Protein 3KWK (pdb70)

Sequence (162 aa):
TGNAALDNIFEERKSVRTYLNKGVEKEKIDLLRRAGSAPSGKKDVRPWEFVVVSSDRAKLDSAAALPYAKLTQARNAIIVCGDSARRSFYWYLDCSAAAQNILLAAESGLGAVWTAAYPYEDREVVRKYTHLPEENILPLCVIPFGYPATKKEEQPKQKYDEKKKKIHYNQY

Solvent-accessible surface area: 9965 Å² total

Structure (mm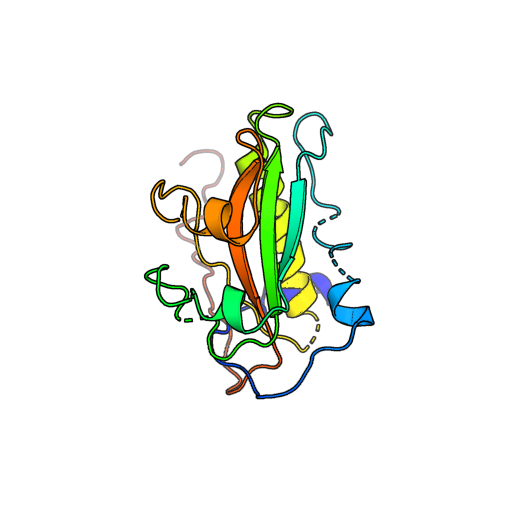CIF, N/CA/C/O backbone):
data_3KWK
#
_entry.id   3KWK
#
_cell.length_a   42.215
_cell.length_b   42.215
_cell.length_c   186.713
_cell.angle_alpha   90.000
_cell.angle_beta   90.000
_cell.angle_gamma   90.000
#
_symmetry.space_group_name_H-M   'P 43 21 2'
#
loop_
_entity.id
_entity.type
_entity.pdbx_description
1 polymer 'Putative NADH dehydrogenase/NAD(P)H nitroreductase'
2 non-polymer 'FLAVIN MONONUCLEOTIDE'
3 non-polymer 'UNKNOWN LIGAND'
4 non-polymer 'CHLORIDE ION'
5 water water
#
loop_
_atom_site.group_PDB
_atom_site.id
_atom_site.type_symbol
_atom_site.label_atom_id
_atom_site.label_alt_id
_atom_site.label_comp_id
_atom_site.label_asym_id
_atom_site.label_entity_id
_atom_site.label_seq_id
_atom_site.pdbx_PDB_ins_code
_atom_site.Cartn_x
_atom_site.Cartn_y
_atom_site.Cartn_z
_atom_site.occupancy
_atom_site.B_iso_or_equiv
_atom_site.auth_seq_id
_atom_site.auth_comp_id
_atom_site.auth_asym_id
_atom_site.auth_atom_id
_atom_site.pdbx_PDB_model_num
ATOM 1 N N . THR A 1 8 ? 0.967 -0.934 106.936 1.00 47.37 32 THR A N 1
ATOM 2 C CA . THR A 1 8 ? 0.327 0.105 106.072 1.00 47.10 32 THR A CA 1
ATOM 3 C C . THR A 1 8 ? 1.124 0.376 104.763 1.00 44.94 32 THR A C 1
ATOM 4 O O . THR A 1 8 ? 1.036 1.480 104.164 1.00 45.58 32 THR A O 1
ATOM 8 N N . GLY A 1 9 ? 1.879 -0.629 104.307 1.00 38.39 33 GLY A N 1
ATOM 9 C CA . GLY A 1 9 ? 2.505 -0.593 102.969 1.00 35.48 33 GLY A CA 1
ATOM 10 C C . GLY A 1 9 ? 1.501 -0.554 101.795 1.00 33.01 33 GLY A C 1
ATOM 11 O O . GLY A 1 9 ? 0.284 -0.766 102.006 1.00 32.42 33 GLY A O 1
ATOM 12 N N . ASN A 1 10 ? 2.000 -0.259 100.575 1.00 26.32 34 ASN A N 1
ATOM 13 C CA . ASN A 1 10 ? 1.191 -0.176 99.344 1.00 19.88 34 ASN A CA 1
ATOM 14 C C . ASN A 1 10 ? 2.075 -0.263 98.060 1.00 16.17 34 ASN A C 1
ATOM 15 O O . ASN A 1 10 ? 3.280 -0.336 98.169 1.00 12.33 34 ASN A O 1
ATOM 20 N N . ALA A 1 11 ? 1.497 -0.302 96.876 1.00 12.84 35 ALA A N 1
ATOM 21 C CA . ALA A 1 11 ? 2.287 -0.511 95.642 1.00 15.41 35 ALA A CA 1
ATOM 22 C C . ALA A 1 11 ? 3.221 0.654 95.340 1.00 10.63 35 ALA A C 1
ATOM 23 O O . ALA A 1 11 ? 4.303 0.459 94.758 1.00 9.62 35 ALA A O 1
ATOM 25 N N . ALA A 1 12 ? 2.840 1.882 95.685 1.00 12.22 36 ALA A N 1
ATOM 26 C CA . ALA A 1 12 ? 3.737 3.022 95.469 1.00 10.70 36 ALA A CA 1
ATOM 27 C C . ALA A 1 12 ? 5.030 2.877 96.298 1.00 8.88 36 ALA A C 1
ATOM 28 O O . ALA A 1 12 ? 6.159 3.105 95.821 1.00 9.04 36 ALA A O 1
ATOM 30 N N . LEU A 1 13 ? 4.869 2.559 97.581 1.00 7.26 37 LEU A N 1
ATOM 31 C CA . LEU A 1 13 ? 6.019 2.321 98.440 1.00 6.27 37 LEU A CA 1
ATOM 32 C C . LEU A 1 13 ? 6.818 1.141 97.940 1.00 7.12 37 LEU A C 1
ATOM 33 O O . LEU A 1 13 ? 8.018 1.258 97.870 1.00 9.29 37 LEU A O 1
ATOM 38 N N . ASP A 1 14 ? 6.170 0.046 97.510 1.00 6.61 38 ASP A N 1
ATOM 39 C CA . ASP A 1 14 ? 6.923 -1.098 96.980 1.00 9.37 38 ASP A CA 1
ATOM 40 C C . ASP A 1 14 ? 7.813 -0.683 95.840 1.00 9.21 38 ASP A C 1
ATOM 41 O O . ASP A 1 14 ? 8.969 -1.110 95.736 1.00 9.49 38 ASP A O 1
ATOM 46 N N . ASN A 1 15 ? 7.288 0.153 94.954 1.00 7.61 39 ASN A N 1
ATOM 47 C CA . ASN A 1 15 ? 8.055 0.601 93.761 1.00 8.42 39 ASN A CA 1
ATOM 48 C C . ASN A 1 15 ? 9.251 1.470 94.182 1.00 7.46 39 ASN A C 1
ATOM 49 O O . ASN A 1 15 ? 10.342 1.361 93.652 1.00 7.75 39 ASN A O 1
ATOM 54 N N . ILE A 1 16 ? 9.029 2.361 95.150 1.00 7.72 40 ILE A N 1
ATOM 55 C CA . ILE A 1 16 ? 10.108 3.162 95.685 1.00 7.78 40 ILE A CA 1
ATOM 56 C C . ILE A 1 16 ? 11.224 2.262 96.275 1.00 6.80 40 ILE A C 1
ATOM 57 O O . ILE A 1 16 ? 12.428 2.513 96.094 1.00 7.06 40 ILE A O 1
ATOM 62 N N . PHE A 1 17 ? 10.814 1.222 96.994 1.00 7.21 41 PHE A N 1
ATOM 63 C CA . PHE A 1 17 ? 11.784 0.305 97.615 1.00 7.49 41 PHE A CA 1
ATOM 64 C C . PHE A 1 17 ? 12.484 -0.617 96.604 1.00 8.19 41 PHE A C 1
ATOM 65 O O . PHE A 1 17 ? 13.633 -1.008 96.827 1.00 11.28 41 PHE A O 1
ATOM 73 N N A GLU A 1 18 ? 11.826 -0.887 95.483 0.70 7.36 42 GLU A N 1
ATOM 74 N N B GLU A 1 18 ? 11.823 -0.905 95.493 0.30 7.44 42 GLU A N 1
ATOM 75 C CA A GLU A 1 18 ? 12.306 -1.833 94.482 0.70 8.07 42 GLU A CA 1
ATOM 76 C CA B GLU A 1 18 ? 12.346 -1.853 94.528 0.30 7.15 42 GLU A CA 1
ATOM 77 C C A GLU A 1 18 ? 13.249 -1.190 93.473 0.70 8.48 42 GLU A C 1
ATOM 78 C C B GLU A 1 18 ? 13.146 -1.218 93.395 0.30 6.84 42 GLU A C 1
ATOM 79 O O A GLU A 1 18 ? 14.105 -1.857 92.873 0.70 9.43 42 GLU A O 1
ATOM 80 O O B GLU A 1 18 ? 13.805 -1.939 92.640 0.30 6.49 42 GLU A O 1
ATOM 91 N N . ARG A 1 19 ? 13.110 0.115 93.278 1.00 6.70 43 ARG A N 1
ATOM 92 C CA . ARG A 1 19 ? 13.897 0.795 92.278 1.00 6.70 43 ARG A CA 1
ATOM 93 C C . ARG A 1 19 ? 15.405 0.585 92.523 1.00 8.88 43 ARG A C 1
ATOM 94 O O . ARG A 1 19 ? 15.886 0.637 93.666 1.00 8.06 43 ARG A O 1
ATOM 102 N N . LYS A 1 20 ? 16.126 0.341 91.445 1.00 8.26 44 LYS A N 1
ATOM 103 C CA . LYS A 1 20 ? 17.591 0.311 91.494 1.00 7.37 44 LYS A CA 1
ATOM 104 C C . LYS A 1 20 ? 18.178 0.791 90.200 1.00 7.86 44 LYS A C 1
ATOM 105 O O . LYS A 1 20 ? 17.459 0.864 89.188 1.00 8.91 44 LYS A O 1
ATOM 111 N N . SER A 1 21 ? 19.466 1.129 90.236 1.00 6.26 45 SER A N 1
ATOM 112 C CA . SER A 1 21 ? 20.172 1.579 89.041 1.00 7.42 45 SER A CA 1
ATOM 113 C C . SER A 1 21 ? 20.448 0.350 88.165 1.00 8.11 45 SER A C 1
ATOM 114 O O . SER A 1 21 ? 21.034 -0.654 88.630 1.00 9.93 45 SER A O 1
ATOM 117 N N . VAL A 1 22 ? 20.009 0.383 86.908 1.00 6.72 46 VAL A N 1
ATOM 118 C CA . VAL A 1 22 ? 20.280 -0.723 85.977 1.00 6.57 46 VAL A CA 1
ATOM 119 C C . VAL A 1 22 ? 21.152 -0.147 84.835 1.00 7.79 46 VAL A C 1
ATOM 120 O O . VAL A 1 22 ? 20.783 0.878 84.213 1.00 7.74 46 VAL A O 1
ATOM 124 N N . ARG A 1 23 ? 22.288 -0.803 84.593 1.00 8.95 47 ARG A N 1
ATOM 125 C CA . ARG A 1 23 ? 23.308 -0.347 83.682 1.00 7.18 47 ARG A CA 1
ATOM 126 C C . ARG A 1 23 ? 23.635 -1.278 82.524 1.00 8.56 47 ARG A C 1
ATOM 127 O O . ARG A 1 23 ? 24.593 -1.049 81.758 1.00 9.04 47 ARG A O 1
ATOM 135 N N . THR A 1 24 ? 22.827 -2.316 82.372 1.00 7.15 48 THR A N 1
ATOM 136 C CA . THR A 1 24 ? 22.902 -3.212 81.216 1.00 6.29 48 THR A CA 1
ATOM 137 C C . THR A 1 24 ? 21.490 -3.558 80.781 1.00 5.60 48 THR A C 1
ATOM 138 O O . THR A 1 24 ? 20.584 -3.711 81.604 1.00 6.20 48 THR A O 1
ATOM 142 N N . TYR A 1 25 ? 21.289 -3.637 79.467 1.00 6.99 49 TYR A N 1
ATOM 143 C CA . TYR A 1 25 ? 19.978 -3.751 78.847 1.00 6.48 49 TYR A CA 1
ATOM 144 C C . TYR A 1 25 ? 19.954 -4.820 77.776 1.00 5.95 49 TYR A C 1
ATOM 145 O O . TYR A 1 25 ? 20.931 -5.040 77.049 1.00 7.11 49 TYR A O 1
ATOM 154 N N . LEU A 1 26 ? 18.800 -5.466 77.647 1.00 4.99 50 LEU A N 1
ATOM 155 C CA . LEU A 1 26 ? 18.591 -6.354 76.533 1.00 6.19 50 LEU A CA 1
ATOM 156 C C . LEU A 1 26 ? 18.548 -5.544 75.248 1.00 6.82 50 LEU A C 1
ATOM 157 O O . LEU A 1 26 ? 18.214 -4.351 75.251 1.00 8.83 50 LEU A O 1
ATOM 162 N N . ASN A 1 27 ? 18.871 -6.211 74.147 1.00 8.82 51 ASN A N 1
ATOM 163 C CA . ASN A 1 27 ? 18.849 -5.589 72.846 1.00 9.85 51 ASN A CA 1
ATOM 164 C C . ASN A 1 27 ? 17.432 -5.672 72.290 1.00 10.19 51 ASN A C 1
ATOM 165 O O . ASN A 1 27 ? 17.121 -6.529 71.451 1.00 11.96 51 ASN A O 1
ATOM 170 N N . LYS A 1 28 ? 16.568 -4.810 72.800 1.00 9.27 52 LYS A N 1
ATOM 171 C CA . LYS A 1 28 ? 15.181 -4.784 72.394 1.00 10.90 52 LYS A CA 1
ATOM 172 C C . LYS A 1 28 ? 14.583 -3.455 72.685 1.00 10.97 52 LYS A C 1
ATOM 173 O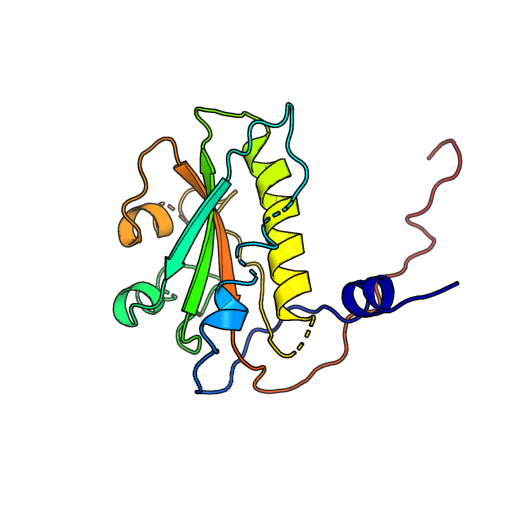 O . LYS A 1 28 ? 14.992 -2.776 73.616 1.00 9.16 52 LYS A O 1
ATOM 179 N N . GLY A 1 29 ? 13.644 -3.027 71.853 1.00 9.25 53 GLY A N 1
ATOM 180 C CA . GLY A 1 29 ? 13.095 -1.744 72.021 1.00 7.41 53 GLY A CA 1
ATOM 181 C C . GLY A 1 29 ? 12.158 -1.623 73.197 1.00 7.87 53 GLY A C 1
ATOM 182 O O . GLY A 1 29 ? 11.702 -2.622 73.763 1.00 9.28 53 GLY A O 1
ATOM 183 N N . VAL A 1 30 ? 11.818 -0.390 73.470 1.00 8.82 54 VAL A N 1
ATOM 184 C CA . VAL A 1 30 ? 10.897 -0.017 74.521 1.00 8.60 54 VAL A CA 1
ATOM 185 C C . VAL A 1 30 ? 9.660 0.595 73.855 1.00 10.19 54 VAL A C 1
ATOM 186 O O . VAL A 1 30 ? 9.761 1.469 72.986 1.00 9.68 54 VAL A O 1
ATOM 190 N N . GLU A 1 31 ? 8.493 0.115 74.288 1.00 8.65 55 GLU A N 1
ATOM 191 C CA . GLU A 1 31 ? 7.197 0.586 73.833 1.00 9.19 55 GLU A CA 1
ATOM 192 C C . GLU A 1 31 ? 7.061 2.108 73.962 1.00 9.00 55 GLU A C 1
ATOM 193 O O . GLU A 1 31 ? 7.397 2.691 74.999 1.00 8.30 55 GLU A O 1
ATOM 199 N N . LYS A 1 32 ? 6.538 2.735 72.904 1.00 7.53 56 LYS A N 1
ATOM 200 C CA . LYS A 1 32 ? 6.334 4.176 72.890 1.00 7.55 56 LYS A CA 1
ATOM 201 C C . LYS A 1 32 ? 5.495 4.648 74.076 1.00 8.61 56 LYS A C 1
ATOM 202 O O . LYS A 1 32 ? 5.793 5.671 74.672 1.00 10.54 56 LYS A O 1
ATOM 208 N N . GLU A 1 33 ? 4.477 3.881 74.437 1.00 8.31 57 GLU A N 1
ATOM 209 C CA . GLU A 1 33 ? 3.547 4.240 75.523 1.00 10.13 57 GLU A CA 1
ATOM 210 C C . GLU A 1 33 ? 4.329 4.337 76.858 1.00 9.08 57 GLU A C 1
ATOM 211 O O . GLU A 1 33 ? 4.092 5.223 77.684 1.00 9.31 57 GLU A O 1
ATOM 217 N N . LYS A 1 34 ? 5.303 3.453 77.058 1.00 7.25 58 LYS A N 1
ATOM 218 C CA . LYS A 1 34 ? 6.123 3.490 78.284 1.00 8.29 58 LYS A CA 1
ATOM 219 C C . LYS A 1 34 ? 6.976 4.765 78.337 1.00 7.39 58 LYS A C 1
ATOM 220 O O . LYS A 1 34 ? 7.121 5.419 79.389 1.00 7.92 58 LYS A O 1
ATOM 226 N N . ILE A 1 35 ? 7.612 5.104 77.214 1.00 7.18 59 ILE A N 1
ATOM 227 C CA . ILE A 1 35 ? 8.407 6.318 77.161 1.00 6.37 59 ILE A CA 1
ATOM 228 C C . ILE A 1 35 ? 7.546 7.551 77.458 1.00 6.73 59 ILE A C 1
ATOM 229 O O . ILE A 1 35 ? 7.954 8.431 78.222 1.00 8.25 59 ILE A O 1
ATOM 234 N N . ASP A 1 36 ? 6.357 7.585 76.854 1.00 7.52 60 ASP A N 1
ATOM 235 C CA . ASP A 1 36 ? 5.425 8.705 77.079 1.00 7.44 60 ASP A CA 1
ATOM 236 C C . ASP A 1 36 ? 5.045 8.861 78.550 1.00 6.77 60 ASP A C 1
ATOM 237 O O . ASP A 1 36 ? 5.055 9.962 79.087 1.00 8.78 60 ASP A O 1
ATOM 242 N N . LEU A 1 37 ? 4.790 7.728 79.212 1.00 5.68 61 LEU A N 1
ATOM 243 C CA . LEU A 1 37 ? 4.445 7.732 80.630 1.00 6.45 61 LEU A CA 1
ATOM 244 C C . LEU A 1 37 ? 5.616 8.141 81.523 1.00 8.13 61 LEU A C 1
ATOM 245 O O . LEU A 1 37 ? 5.428 8.803 82.540 1.00 6.72 61 LEU A O 1
ATOM 258 N N . LEU A 1 39 ? 7.918 10.326 80.665 1.00 7.03 63 LEU A N 1
ATOM 259 C CA . LEU A 1 39 ? 7.958 11.792 80.508 1.00 5.96 63 LEU A CA 1
ATOM 260 C C . LEU A 1 39 ? 6.838 12.471 81.305 1.00 8.53 63 LEU A C 1
ATOM 261 O O . LEU A 1 39 ? 7.091 13.488 81.983 1.00 7.77 63 LEU A O 1
ATOM 266 N N A ARG A 1 40 ? 5.628 11.922 81.247 0.50 6.84 64 ARG A N 1
ATOM 267 N N B ARG A 1 40 ? 5.611 11.923 81.237 0.50 6.36 64 ARG A N 1
ATOM 268 C CA A ARG A 1 40 ? 4.531 12.447 82.038 0.50 7.13 64 ARG A CA 1
ATOM 269 C CA B ARG A 1 40 ? 4.499 12.426 82.056 0.50 6.87 64 ARG A CA 1
ATOM 270 C C A ARG A 1 40 ? 4.843 12.377 83.522 0.50 8.40 64 ARG A C 1
ATOM 271 C C B ARG A 1 40 ? 4.874 12.392 83.518 0.50 8.07 64 ARG A C 1
ATOM 272 O O A ARG A 1 40 ? 4.505 13.302 84.280 0.50 8.52 64 ARG A O 1
ATOM 273 O O B ARG A 1 40 ? 4.600 13.344 84.259 0.50 8.09 64 ARG A O 1
ATOM 288 N N . ALA A 1 41 ? 5.500 11.291 83.950 1.00 5.04 65 ALA A N 1
ATOM 289 C CA . ALA A 1 41 ? 5.913 11.170 85.315 1.00 4.31 65 ALA A CA 1
ATOM 290 C C . ALA A 1 41 ? 6.917 12.296 85.714 1.00 5.98 65 ALA A C 1
ATOM 291 O O . ALA A 1 41 ? 6.759 12.984 86.742 1.00 6.89 65 ALA A O 1
ATOM 293 N N . GLY A 1 42 ? 7.922 12.491 84.860 1.00 7.22 66 GLY A N 1
ATOM 294 C CA . GLY A 1 42 ? 8.895 13.568 85.068 1.00 7.57 66 GLY A CA 1
ATOM 295 C C . GLY A 1 42 ? 8.234 14.933 85.236 1.00 7.06 66 GLY A C 1
ATOM 296 O O . GLY A 1 42 ? 8.589 15.685 86.156 1.00 7.54 66 GLY A O 1
ATOM 313 N N . SER A 1 44 ? 5.406 15.622 86.394 1.00 6.94 68 SER A N 1
ATOM 314 C CA . SER A 1 44 ? 4.513 15.667 87.590 1.00 6.70 68 SER A CA 1
ATOM 315 C C . SER A 1 44 ? 5.272 16.035 88.847 1.00 5.75 68 SER A C 1
ATOM 316 O O . SER A 1 44 ? 4.658 16.164 89.901 1.00 9.00 68 SER A O 1
ATOM 319 N N . ALA A 1 45 ? 6.577 16.235 88.733 1.00 6.93 69 ALA A N 1
ATOM 320 C CA . ALA A 1 45 ? 7.381 16.677 89.879 1.00 8.26 69 ALA A CA 1
ATOM 321 C C . ALA A 1 45 ? 6.888 17.989 90.530 1.00 8.32 69 ALA A C 1
ATOM 322 O O . ALA A 1 45 ? 6.254 18.859 89.894 1.00 5.79 69 ALA A O 1
ATOM 324 N N . PRO A 1 46 ? 7.238 18.171 91.819 1.00 6.48 70 PRO A N 1
ATOM 325 C CA . PRO A 1 46 ? 7.020 19.471 92.430 1.00 6.87 70 PRO A CA 1
ATOM 326 C C . PRO A 1 46 ? 8.011 20.464 91.781 1.00 7.81 70 PRO A C 1
ATOM 327 O O . PRO A 1 46 ? 8.965 20.028 91.124 1.00 7.62 70 PRO A O 1
ATOM 331 N N . SER A 1 47 ? 7.790 21.765 91.968 1.00 6.60 71 SER A N 1
ATOM 332 C CA . SER A 1 47 ? 8.604 22.797 91.307 1.00 6.16 71 SER A CA 1
ATOM 333 C C . SER A 1 47 ? 8.624 24.082 92.086 1.00 7.74 71 SER A C 1
ATOM 334 O O . SER A 1 47 ? 7.543 24.550 92.421 1.00 7.26 71 SER A O 1
ATOM 337 N N . GLY A 1 48 ? 9.806 24.596 92.420 1.00 7.56 72 GLY A N 1
ATOM 338 C CA . GLY A 1 48 ? 9.905 25.879 93.097 1.00 8.21 72 GLY A CA 1
ATOM 339 C C . GLY A 1 48 ? 9.135 26.982 92.376 1.00 7.51 72 GLY A C 1
ATOM 340 O O . GLY A 1 48 ? 9.351 27.208 91.182 1.00 8.38 72 GLY A O 1
ATOM 341 N N A LYS A 1 49 ? 8.205 27.617 93.103 0.50 8.74 73 LYS A N 1
ATOM 342 N N B LYS A 1 49 ? 8.215 27.650 93.082 0.50 8.30 73 LYS A N 1
ATOM 343 C CA A LYS A 1 49 ? 7.301 28.648 92.587 0.50 9.53 73 LYS A CA 1
ATOM 344 C CA B LYS A 1 49 ? 7.354 28.690 92.505 0.50 9.12 73 LYS A CA 1
ATOM 345 C C A LYS A 1 49 ? 6.478 28.193 91.386 0.50 8.16 73 LYS A C 1
ATOM 346 C C B LYS A 1 49 ? 6.518 28.194 91.328 0.50 7.82 73 LYS A C 1
ATOM 347 O O A LYS A 1 49 ? 5.951 29.014 90.627 0.50 10.16 73 LYS A O 1
ATOM 348 O O B LYS A 1 49 ? 6.032 28.985 90.510 0.50 8.84 73 LYS A O 1
ATOM 359 N N . ASP A 1 50 ? 6.367 26.887 91.228 1.00 7.16 74 ASP A N 1
ATOM 360 C CA . ASP A 1 50 ? 5.651 26.273 90.117 1.00 8.46 74 ASP A CA 1
ATOM 361 C C . ASP A 1 50 ? 6.081 26.782 88.755 1.00 7.81 74 ASP A C 1
ATOM 362 O O . ASP A 1 50 ? 5.291 26.929 87.812 1.00 7.86 74 ASP A O 1
ATOM 367 N N . VAL A 1 51 ? 7.383 26.987 88.595 1.00 7.18 75 VAL A N 1
ATOM 368 C CA . VAL A 1 51 ? 7.922 27.431 87.331 1.00 7.23 75 VAL A CA 1
ATOM 369 C C . VAL A 1 51 ? 7.893 26.327 86.270 1.00 8.33 75 VAL A C 1
ATOM 370 O O . VAL A 1 51 ? 7.687 26.607 85.082 1.00 8.38 75 VAL A O 1
ATOM 374 N N . ARG A 1 52 ? 8.136 25.083 86.679 1.00 6.62 76 ARG A N 1
ATOM 375 C CA . ARG A 1 52 ? 8.163 23.976 85.746 1.00 6.72 76 ARG A CA 1
ATOM 376 C C . ARG A 1 52 ? 9.265 24.158 84.709 1.00 7.47 76 ARG A C 1
ATOM 377 O O . ARG A 1 52 ? 9.012 24.152 83.516 1.00 8.29 76 ARG A O 1
ATOM 385 N N . PRO A 1 53 ? 10.505 24.300 85.202 1.00 7.84 77 PRO A N 1
ATOM 386 C CA . PRO A 1 53 ? 11.606 24.663 84.317 1.00 6.34 77 PRO A CA 1
ATOM 387 C C . PRO A 1 53 ? 12.236 23.521 83.535 1.00 7.86 77 PRO A C 1
ATOM 388 O O . PRO A 1 53 ? 13.180 23.722 82.768 1.00 9.17 77 PRO A O 1
ATOM 392 N N . TRP A 1 54 ? 11.715 22.324 83.702 1.00 6.83 78 TRP A N 1
ATOM 393 C CA . TRP A 1 54 ? 12.258 21.139 83.020 1.00 6.63 78 TRP A CA 1
ATOM 394 C C . TRP A 1 54 ? 12.068 21.127 81.520 1.00 8.47 78 TRP A C 1
ATOM 395 O O . TRP A 1 54 ? 11.071 21.633 80.999 1.00 8.49 78 TRP A O 1
ATOM 406 N N . GLU A 1 55 ? 13.044 20.557 80.841 1.00 6.68 79 GLU A N 1
ATOM 407 C CA . GLU A 1 55 ? 13.040 20.261 79.419 1.00 8.17 79 GLU A CA 1
ATOM 408 C C . GLU A 1 55 ? 13.632 18.872 79.255 1.00 8.47 79 GLU A C 1
ATOM 409 O O . GLU A 1 55 ? 14.681 18.583 79.849 1.00 7.30 79 GLU A O 1
ATOM 415 N N . PHE A 1 56 ? 12.989 18.011 78.446 1.00 6.34 80 PHE A N 1
ATOM 416 C CA . PHE A 1 56 ? 13.476 16.650 78.279 1.00 7.78 80 PHE A CA 1
ATOM 417 C C . PHE A 1 56 ? 13.871 16.400 76.836 1.00 7.91 80 PHE A C 1
ATOM 418 O O . PHE A 1 56 ? 13.105 16.704 75.911 1.00 7.61 80 PHE A O 1
ATOM 426 N N . VAL A 1 57 ? 15.058 15.846 76.635 1.00 8.02 81 VAL A N 1
ATOM 427 C CA . VAL A 1 57 ? 15.490 15.447 75.280 1.00 6.82 81 VAL A CA 1
ATOM 428 C C . VAL A 1 57 ? 15.467 13.920 75.275 1.00 8.05 81 VAL A C 1
ATOM 429 O O . VAL A 1 57 ? 16.187 13.280 76.013 1.00 7.92 81 VAL A O 1
ATOM 433 N N . VAL A 1 58 ? 14.626 13.363 74.414 1.00 7.99 82 VAL A N 1
ATOM 434 C CA . VAL A 1 58 ? 14.548 11.925 74.215 1.00 7.88 82 VAL A CA 1
ATOM 435 C C . VAL A 1 58 ? 15.486 11.587 73.084 1.00 9.29 82 VAL A C 1
ATOM 436 O O . VAL A 1 58 ? 15.275 12.048 71.978 1.00 9.00 82 VAL A O 1
ATOM 440 N N . VAL A 1 59 ? 16.543 10.830 73.366 1.00 6.32 83 VAL A N 1
ATOM 441 C CA . VAL A 1 59 ? 17.567 10.546 72.372 1.00 5.94 83 VAL A CA 1
ATOM 442 C C . VAL A 1 59 ? 17.423 9.079 71.926 1.00 10.29 83 VAL A C 1
ATOM 443 O O . VAL A 1 59 ? 17.585 8.161 72.742 1.00 9.51 83 VAL A O 1
ATOM 447 N N A SER A 1 60 ? 17.159 8.886 70.639 0.70 9.82 84 SER A N 1
ATOM 448 N N B SER A 1 60 ? 17.111 8.865 70.645 0.30 9.47 84 SER A N 1
ATOM 449 C CA A SER A 1 60 ? 17.040 7.558 70.037 0.70 9.76 84 SER A CA 1
ATOM 450 C CA B SER A 1 60 ? 17.073 7.518 70.030 0.30 9.37 84 SER A CA 1
ATOM 451 C C A SER A 1 60 ? 18.007 7.360 68.878 0.70 10.50 84 SER A C 1
ATOM 452 C C B SER A 1 60 ? 18.188 7.308 69.002 0.30 9.09 84 SER A C 1
ATOM 453 O O A SER A 1 60 ? 18.006 6.283 68.241 0.70 11.23 84 SER A O 1
ATOM 454 O O B SER A 1 60 ? 18.526 6.166 68.623 0.30 7.59 84 SER A O 1
ATOM 459 N N . ASP A 1 61 ? 18.764 8.406 68.529 1.00 10.69 85 ASP A N 1
ATOM 460 C CA . ASP A 1 61 ? 19.756 8.346 67.478 1.00 11.57 85 ASP A CA 1
ATOM 461 C C . ASP A 1 61 ? 21.017 7.596 67.962 1.00 12.58 85 ASP A C 1
ATOM 462 O O . ASP A 1 61 ? 21.723 8.039 68.873 1.00 12.91 85 ASP A O 1
ATOM 467 N N . ARG A 1 62 ? 21.269 6.450 67.323 1.00 11.86 86 ARG A N 1
ATOM 468 C CA . ARG A 1 62 ? 22.371 5.552 67.646 1.00 13.33 86 ARG A CA 1
ATOM 469 C C . ARG A 1 62 ? 23.677 6.273 67.678 1.00 13.02 86 ARG A C 1
ATOM 470 O O . ARG A 1 62 ? 24.482 6.102 68.587 1.00 12.68 86 ARG A O 1
ATOM 478 N N . ALA A 1 63 ? 23.943 7.087 66.662 1.00 15.53 87 ALA A N 1
ATOM 479 C CA . ALA A 1 63 ? 25.210 7.821 66.633 1.00 16.88 87 ALA A CA 1
ATOM 480 C C . ALA A 1 63 ? 25.386 8.821 67.771 1.00 17.04 87 ALA A C 1
ATOM 481 O O . ALA A 1 63 ? 26.509 8.954 68.288 1.00 15.71 87 ALA A O 1
ATOM 483 N N . LYS A 1 64 ? 24.320 9.549 68.147 1.00 12.82 88 LYS A N 1
ATOM 484 C CA . LYS A 1 64 ? 24.435 10.500 69.237 1.00 10.93 88 LYS A CA 1
ATOM 485 C C . LYS A 1 64 ? 24.672 9.754 70.555 1.00 9.78 88 LYS A C 1
ATOM 486 O O . LYS A 1 64 ? 25.440 10.171 71.406 1.00 11.89 88 LYS A O 1
ATOM 492 N N . LEU A 1 65 ? 23.922 8.678 70.726 1.00 11.67 89 LEU A N 1
ATOM 493 C CA . LEU A 1 65 ? 24.031 7.861 71.935 1.00 8.56 89 LEU A CA 1
ATOM 494 C C . LEU A 1 65 ? 25.468 7.346 72.108 1.00 9.67 89 LEU A C 1
ATOM 495 O O . LEU A 1 65 ? 26.061 7.453 73.186 1.00 10.74 89 LEU A O 1
ATOM 500 N N . ASP A 1 66 ? 26.024 6.829 71.021 1.00 11.34 90 ASP A N 1
ATOM 501 C CA . ASP A 1 66 ? 27.394 6.266 71.053 1.00 12.78 90 ASP A CA 1
ATOM 502 C C . ASP A 1 66 ? 28.479 7.347 71.220 1.00 12.48 90 ASP A C 1
ATOM 503 O O . ASP A 1 66 ? 29.498 7.152 71.910 1.00 12.87 90 ASP A O 1
ATOM 508 N N . SER A 1 67 ? 28.251 8.508 70.617 1.00 12.42 91 SER A N 1
ATOM 509 C CA . SER A 1 67 ? 29.173 9.636 70.712 1.00 13.90 91 SER A CA 1
ATOM 510 C C . SER A 1 67 ? 29.198 10.166 72.154 1.00 14.08 91 SER A C 1
ATOM 511 O O . SER A 1 67 ? 30.262 10.408 72.722 1.00 13.38 91 SER A O 1
ATOM 522 N N . ALA A 1 69 ? 28.368 8.330 74.786 1.00 11.60 93 ALA A N 1
ATOM 523 C CA . ALA A 1 69 ? 28.972 7.250 75.558 1.00 12.22 93 ALA A CA 1
ATOM 524 C C . ALA A 1 69 ? 30.482 7.435 75.568 1.00 13.59 93 ALA A C 1
ATOM 525 O O . ALA A 1 69 ? 31.116 7.299 76.589 1.00 15.92 93 ALA A O 1
ATOM 527 N N . ALA A 1 70 ? 31.051 7.737 74.415 1.00 12.14 94 ALA A N 1
ATOM 528 C CA . ALA A 1 70 ? 32.520 7.815 74.323 1.00 15.16 94 ALA A CA 1
ATOM 529 C C . ALA A 1 70 ? 33.067 8.979 75.175 1.00 15.77 94 ALA A C 1
ATOM 530 O O . ALA A 1 70 ? 34.138 8.898 75.800 1.00 16.61 94 ALA A O 1
ATOM 532 N N . ALA A 1 71 ? 32.305 10.062 75.216 1.00 14.66 95 ALA A N 1
ATOM 533 C CA . ALA A 1 71 ? 32.749 11.300 75.819 1.00 15.94 95 ALA A CA 1
ATOM 534 C C . ALA A 1 71 ? 32.393 11.414 77.313 1.00 16.45 95 ALA A C 1
ATOM 535 O O . ALA A 1 71 ? 33.002 12.195 78.034 1.00 18.91 95 ALA A O 1
ATOM 537 N N . LEU A 1 72 ? 31.416 10.648 77.800 1.00 13.82 96 LEU A N 1
ATOM 538 C CA . LEU A 1 72 ? 31.002 10.727 79.196 1.00 11.55 96 LEU A CA 1
ATOM 539 C C . LEU A 1 72 ? 31.636 9.583 80.009 1.00 15.42 96 LEU A C 1
ATOM 540 O O . LEU A 1 72 ? 31.587 8.406 79.603 1.00 18.37 96 LEU A O 1
ATOM 545 N N . PRO A 1 73 ? 32.241 9.924 81.162 1.00 16.35 97 PRO A N 1
ATOM 546 C CA . PRO A 1 73 ? 33.076 8.931 81.844 1.00 16.02 97 PRO A CA 1
ATOM 547 C C . PRO A 1 73 ? 32.314 7.784 82.509 1.00 13.64 97 PRO A C 1
ATOM 548 O O . PRO A 1 73 ? 32.864 6.666 82.633 1.00 14.62 97 PRO A O 1
ATOM 552 N N . TYR A 1 74 ? 31.081 8.033 82.935 1.00 12.22 98 TYR A N 1
ATOM 553 C CA . TYR A 1 74 ? 30.300 7.023 83.651 1.00 11.23 98 TYR A CA 1
ATOM 554 C C . TYR A 1 74 ? 28.914 6.851 83.008 1.00 9.06 98 TYR A C 1
ATOM 555 O O . TYR A 1 74 ? 27.925 6.563 83.695 1.00 13.08 98 TYR A O 1
ATOM 564 N N . ALA A 1 75 ? 28.856 6.991 81.679 1.00 10.89 99 ALA A N 1
ATOM 565 C CA . ALA A 1 75 ? 27.647 6.694 80.899 1.00 10.78 99 ALA A CA 1
ATOM 566 C C . ALA A 1 75 ? 27.980 5.753 79.744 1.00 11.85 99 ALA A C 1
ATOM 567 O O . ALA A 1 75 ? 27.406 5.852 78.632 1.00 11.15 99 ALA A O 1
ATOM 569 N N . LYS A 1 76 ? 28.915 4.831 79.983 1.00 12.03 100 LYS A N 1
ATOM 570 C CA . LYS A 1 76 ? 29.372 3.910 78.894 1.00 11.47 100 LYS A CA 1
ATOM 571 C C . LYS A 1 76 ? 28.270 2.959 78.448 1.00 12.56 100 LYS A C 1
ATOM 572 O O . LYS A 1 76 ? 28.262 2.480 77.295 1.00 12.63 100 LYS A O 1
ATOM 586 N N . LEU A 1 78 ? 25.403 3.743 77.613 1.00 11.46 102 LEU A N 1
ATOM 587 C CA . LEU A 1 78 ? 24.680 4.286 76.455 1.00 10.36 102 LEU A CA 1
ATOM 588 C C . LEU A 1 78 ? 24.873 3.474 75.155 1.00 10.85 102 LEU A C 1
ATOM 589 O O . LEU A 1 78 ? 24.013 3.522 74.306 1.00 10.82 102 LEU A O 1
ATOM 594 N N . THR A 1 79 ? 25.989 2.765 74.985 1.00 10.10 103 THR A N 1
ATOM 595 C CA . THR A 1 79 ? 26.221 2.007 73.768 1.00 12.34 103 THR A CA 1
ATOM 596 C C . THR A 1 79 ? 25.295 0.786 73.725 1.00 13.76 103 THR A C 1
ATOM 597 O O . THR A 1 79 ? 25.048 0.225 72.651 1.00 15.45 103 THR A O 1
ATOM 601 N N . GLN A 1 80 ? 24.729 0.386 74.858 1.00 11.16 104 GLN A N 1
ATOM 602 C CA . GLN A 1 80 ? 23.798 -0.753 74.821 1.00 13.54 104 GLN A CA 1
ATOM 603 C C . GLN A 1 80 ? 22.355 -0.368 75.072 1.00 9.73 104 GLN A C 1
ATOM 604 O O . GLN A 1 80 ? 21.460 -1.218 75.114 1.00 13.07 104 GLN A O 1
ATOM 610 N N . ALA A 1 81 ? 22.104 0.931 75.223 1.00 11.28 105 ALA A N 1
ATOM 611 C CA . ALA A 1 81 ? 20.767 1.459 75.374 1.00 11.85 105 ALA A CA 1
ATOM 612 C C . ALA A 1 81 ? 20.217 1.841 73.995 1.00 10.87 105 ALA A C 1
ATOM 613 O O . ALA A 1 81 ? 20.951 2.387 73.148 1.00 11.25 105 ALA A O 1
ATOM 615 N N . ARG A 1 82 ? 18.941 1.570 73.751 1.00 11.54 106 ARG A N 1
ATOM 616 C CA . ARG A 1 82 ? 18.258 2.056 72.538 1.00 10.42 106 ARG A CA 1
ATOM 617 C C . ARG A 1 82 ? 17.862 3.530 72.651 1.00 13.07 106 ARG A C 1
ATOM 618 O O . ARG A 1 82 ? 17.661 4.178 71.654 1.00 11.80 106 ARG A O 1
ATOM 626 N N . ASN A 1 83 ? 17.668 4.011 73.883 1.00 10.73 107 ASN A N 1
ATOM 627 C CA . ASN A 1 83 ? 17.197 5.353 74.135 1.00 7.87 107 ASN A CA 1
ATOM 628 C C . ASN A 1 83 ? 17.719 5.888 75.480 1.00 8.33 107 ASN A C 1
ATOM 629 O O . ASN A 1 83 ? 18.088 5.123 76.391 1.00 8.55 107 ASN A O 1
ATOM 634 N N . ALA A 1 84 ? 17.702 7.212 75.603 1.00 8.05 108 ALA A N 1
ATOM 635 C CA . ALA A 1 84 ? 18.015 7.886 76.867 1.00 6.21 108 ALA A CA 1
ATOM 636 C C . ALA A 1 84 ? 17.143 9.115 76.964 1.00 6.62 108 ALA A C 1
ATOM 637 O O . ALA A 1 84 ? 16.742 9.660 75.922 1.00 9.71 108 ALA A O 1
ATOM 639 N N . ILE A 1 85 ? 16.765 9.484 78.181 1.00 6.25 109 ILE A N 1
ATOM 640 C CA . ILE A 1 85 ? 16.118 10.776 78.417 1.00 8.39 109 ILE A CA 1
ATOM 641 C C . ILE A 1 85 ? 17.131 11.676 79.092 1.00 7.43 109 ILE A C 1
ATOM 642 O O . ILE A 1 85 ? 17.716 11.291 80.124 1.00 9.24 109 ILE A O 1
ATOM 647 N N . ILE A 1 86 ? 17.346 12.853 78.504 1.00 6.82 110 ILE A N 1
ATOM 648 C CA . ILE A 1 86 ? 18.216 13.860 79.071 1.00 6.15 110 ILE A CA 1
ATOM 649 C C . ILE A 1 86 ? 17.352 14.860 79.813 1.00 5.64 110 ILE A C 1
ATOM 650 O O . ILE A 1 86 ? 16.512 15.519 79.201 1.00 7.85 110 ILE A O 1
ATOM 655 N N . VAL A 1 87 ? 17.498 14.922 81.128 1.00 4.62 111 VAL A N 1
ATOM 656 C CA . VAL A 1 87 ? 16.712 15.842 81.959 1.00 5.54 111 VAL A CA 1
ATOM 657 C C . VAL A 1 87 ? 17.463 17.148 82.078 1.00 6.03 111 VAL A C 1
ATOM 658 O O . VAL A 1 87 ? 18.606 17.169 82.595 1.00 6.33 111 VAL A O 1
ATOM 662 N N . CYS A 1 88 ? 16.867 18.232 81.606 1.00 6.22 112 CYS A N 1
ATOM 663 C CA . CYS A 1 88 ? 17.494 19.539 81.599 1.00 6.65 112 CYS A CA 1
ATOM 664 C C . CYS A 1 88 ? 16.616 20.524 82.315 1.00 6.62 112 CYS A C 1
ATOM 665 O O . CYS A 1 88 ? 15.426 20.314 82.458 1.00 7.48 112 CYS A O 1
ATOM 668 N N . GLY A 1 89 ? 17.210 21.649 82.692 1.00 7.07 113 GLY A N 1
ATOM 669 C CA . GLY A 1 89 ? 16.480 22.736 83.351 1.00 7.06 113 GLY A CA 1
ATOM 670 C C . GLY A 1 89 ? 16.698 24.068 82.671 1.00 6.85 113 GLY A C 1
ATOM 671 O O . GLY A 1 89 ? 17.820 24.373 82.270 1.00 6.32 113 GLY A O 1
ATOM 672 N N . ASP A 1 90 ? 15.640 24.867 82.535 1.00 6.65 114 ASP A N 1
ATOM 673 C CA . ASP A 1 90 ? 15.807 26.217 81.993 1.00 6.40 114 ASP A CA 1
ATOM 674 C C . ASP A 1 90 ? 16.248 27.165 83.097 1.00 5.80 114 ASP A C 1
ATOM 675 O O . ASP A 1 90 ? 15.424 27.656 83.885 1.00 5.58 114 ASP A O 1
ATOM 680 N N . SER A 1 91 ? 17.559 27.351 83.214 1.00 7.25 115 SER A N 1
ATOM 681 C CA . SER A 1 91 ? 18.155 28.154 84.265 1.00 6.43 115 SER A CA 1
ATOM 682 C C . SER A 1 91 ? 17.784 29.643 84.132 1.00 7.18 115 SER A C 1
ATOM 683 O O . SER A 1 91 ? 17.957 30.400 85.075 1.00 6.84 115 SER A O 1
ATOM 686 N N . ALA A 1 92 ? 17.256 30.064 82.972 1.00 5.62 116 ALA A N 1
ATOM 687 C CA . ALA A 1 92 ? 16.811 31.438 82.806 1.00 5.42 116 ALA A CA 1
ATOM 688 C C . ALA A 1 92 ? 15.510 31.703 83.575 1.00 7.03 116 ALA A C 1
ATOM 689 O O . ALA A 1 92 ? 15.240 32.854 83.980 1.00 9.03 116 ALA A O 1
ATOM 691 N N A ARG A 1 93 ? 14.761 30.621 83.784 0.60 7.08 117 ARG A N 1
ATOM 692 N N B ARG A 1 93 ? 14.709 30.669 83.798 0.40 8.35 117 ARG A N 1
ATOM 693 C CA A ARG A 1 93 ? 13.419 30.629 84.366 0.60 6.06 117 ARG A CA 1
ATOM 694 C CA B ARG A 1 93 ? 13.433 30.853 84.487 0.40 9.18 117 ARG A CA 1
ATOM 695 C C A ARG A 1 93 ? 13.408 30.318 85.862 0.60 6.13 117 ARG A C 1
ATOM 696 C C B ARG A 1 93 ? 13.442 30.413 85.945 0.40 7.85 117 ARG A C 1
ATOM 697 O O A ARG A 1 93 ? 12.487 30.685 86.550 0.60 7.31 117 ARG A O 1
ATOM 698 O O B ARG A 1 93 ? 12.578 30.819 86.713 0.40 9.75 117 ARG A O 1
ATOM 713 N N . SER A 1 94 ? 14.422 29.606 86.355 1.00 6.40 118 SER A N 1
ATOM 714 C CA . SER A 1 94 ? 14.446 29.176 87.747 1.00 6.53 118 SER A CA 1
ATOM 715 C C . SER A 1 94 ? 15.824 28.853 88.286 1.00 7.08 118 SER A C 1
ATOM 716 O O . SER A 1 94 ? 16.569 28.071 87.689 1.00 6.19 118 SER A O 1
ATOM 719 N N . PHE A 1 95 ? 16.158 29.429 89.425 1.00 7.23 119 PHE A N 1
ATOM 720 C CA . PHE A 1 95 ? 17.389 29.016 90.141 1.0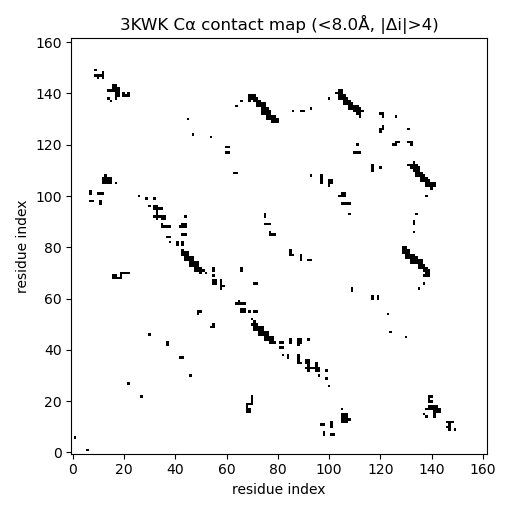0 6.33 119 PHE A CA 1
ATOM 721 C C . PHE A 1 95 ? 17.163 27.763 91.004 1.00 7.69 119 PHE A C 1
ATOM 722 O O . PHE A 1 95 ? 18.086 27.302 91.671 1.00 9.56 119 PHE A O 1
ATOM 730 N N . TYR A 1 96 ? 15.947 27.219 90.977 1.00 7.70 120 TYR A N 1
ATOM 731 C CA . TYR A 1 96 ? 15.705 25.920 91.597 1.00 6.17 120 TYR A CA 1
ATOM 732 C C . TYR A 1 96 ? 15.826 24.798 90.586 1.00 8.63 120 TYR A C 1
ATOM 733 O O . TYR A 1 96 ? 15.524 23.673 90.920 1.00 6.85 120 TYR A O 1
ATOM 742 N N . TRP A 1 97 ? 16.261 25.084 89.348 1.00 6.85 121 TRP A N 1
ATOM 743 C CA . TRP A 1 97 ? 16.115 24.134 88.262 1.00 7.06 121 TRP A CA 1
ATOM 744 C C . TRP A 1 97 ? 16.655 22.773 88.610 1.00 7.00 121 TRP A C 1
ATOM 745 O O . TRP A 1 97 ? 16.065 21.795 88.260 1.00 6.40 121 TRP A O 1
ATOM 756 N N . TYR A 1 98 ? 17.845 22.717 89.234 1.00 6.90 122 TYR A N 1
ATOM 757 C CA . TYR A 1 98 ? 18.536 21.430 89.475 1.00 5.95 122 TYR A CA 1
ATOM 758 C C . TYR A 1 98 ? 17.861 20.636 90.608 1.00 7.84 122 TYR A C 1
ATOM 759 O O . TYR A 1 98 ? 18.027 19.439 90.702 1.00 9.11 122 TYR A O 1
ATOM 768 N N . LEU A 1 99 ? 17.097 21.304 91.444 1.00 6.26 123 LEU A N 1
ATOM 769 C CA . LEU A 1 99 ? 16.294 20.638 92.486 1.00 6.56 123 LEU A CA 1
ATOM 770 C C . LEU A 1 99 ? 15.017 20.080 91.857 1.00 6.77 123 LEU A C 1
ATOM 771 O O . LEU A 1 99 ? 14.733 18.895 91.969 1.00 6.63 123 LEU A O 1
ATOM 776 N N . ASP A 1 100 ? 14.214 20.933 91.211 1.00 5.36 124 ASP A N 1
ATOM 777 C CA . ASP A 1 100 ? 13.057 20.504 90.462 1.00 6.50 124 ASP A CA 1
ATOM 778 C C . ASP A 1 100 ? 13.413 19.330 89.545 1.00 6.64 124 ASP A C 1
ATOM 779 O O . ASP A 1 100 ? 12.697 18.332 89.480 1.00 7.00 124 ASP A O 1
ATOM 784 N N . CYS A 1 101 ? 14.499 19.483 88.775 1.00 5.47 125 CYS A N 1
ATOM 785 C CA . CYS A 1 101 ? 14.850 18.459 87.788 1.00 7.18 125 CYS A CA 1
ATOM 786 C C . CYS A 1 101 ? 15.316 17.173 88.457 1.00 5.47 125 CYS A C 1
ATOM 787 O O . CYS A 1 101 ? 15.209 16.080 87.854 1.00 6.67 125 CYS A O 1
ATOM 790 N N . SER A 1 102 ? 15.895 17.249 89.662 1.00 5.40 126 SER A N 1
ATOM 791 C CA . SER A 1 102 ? 16.228 16.017 90.420 1.00 5.39 126 SER A CA 1
ATOM 792 C C . SER A 1 102 ? 14.952 15.290 90.844 1.00 5.44 126 SER A C 1
ATOM 793 O O . SER A 1 102 ? 14.887 14.049 90.786 1.00 6.45 126 SER A O 1
ATOM 796 N N . ALA A 1 103 ? 13.927 16.041 91.266 1.00 6.28 127 ALA A N 1
ATOM 797 C CA . ALA A 1 103 ? 12.645 15.410 91.587 1.00 5.03 127 ALA A CA 1
ATOM 798 C C . ALA A 1 103 ? 12.009 14.780 90.304 1.00 5.57 127 ALA A C 1
ATOM 799 O O . ALA A 1 103 ? 11.483 13.680 90.354 1.00 7.38 127 ALA A O 1
ATOM 801 N N . ALA A 1 104 ? 12.144 15.480 89.171 1.00 5.12 128 ALA A N 1
ATOM 802 C CA . ALA A 1 104 ? 11.632 14.986 87.882 1.00 5.51 128 ALA A CA 1
ATOM 803 C C . ALA A 1 104 ? 12.377 13.709 87.506 1.00 6.33 128 ALA A C 1
ATOM 804 O O . ALA A 1 104 ? 11.771 12.714 87.075 1.00 7.37 128 ALA A O 1
ATOM 806 N N . ALA A 1 105 ? 13.696 13.736 87.668 1.00 6.13 129 ALA A N 1
ATOM 807 C CA . ALA A 1 105 ? 14.480 12.571 87.328 1.00 5.05 129 ALA A CA 1
ATOM 808 C C . ALA A 1 105 ? 14.085 11.380 88.186 1.00 8.37 129 ALA A C 1
ATOM 809 O O . ALA A 1 105 ? 14.006 10.264 87.676 1.00 7.42 129 ALA A O 1
ATOM 811 N N . GLN A 1 106 ? 13.828 11.612 89.469 1.00 6.37 130 GLN A N 1
ATOM 812 C CA . GLN A 1 106 ? 13.479 10.508 90.362 1.00 7.07 130 GLN A CA 1
ATOM 813 C C . GLN A 1 106 ? 12.117 9.945 89.944 1.00 6.86 130 GLN A C 1
ATOM 814 O O . GLN A 1 106 ? 11.904 8.718 89.940 1.00 6.93 130 GLN A O 1
ATOM 820 N N . ASN A 1 107 ? 11.158 10.798 89.566 1.00 5.87 131 ASN A N 1
ATOM 821 C CA . ASN A 1 107 ? 9.895 10.288 89.001 1.00 5.13 131 ASN A CA 1
ATOM 822 C C . ASN A 1 107 ? 10.109 9.417 87.761 1.00 6.33 131 ASN A C 1
ATOM 823 O O . ASN A 1 107 ? 9.429 8.412 87.587 1.00 6.01 131 ASN A O 1
ATOM 828 N N . ILE A 1 108 ? 11.023 9.822 86.896 1.00 7.32 132 ILE A N 1
ATOM 829 C CA . ILE A 1 108 ? 11.318 9.037 85.691 1.00 6.67 132 ILE A CA 1
ATOM 830 C C . ILE A 1 108 ? 11.870 7.682 86.080 1.00 5.77 132 ILE A C 1
ATOM 831 O O . ILE A 1 108 ? 11.481 6.626 85.510 1.00 5.53 132 ILE A O 1
ATOM 836 N N . LEU A 1 109 ? 12.806 7.674 87.030 1.00 6.66 133 LEU A N 1
ATOM 837 C CA . LEU A 1 109 ? 13.378 6.373 87.478 1.00 5.68 133 LEU A CA 1
ATOM 838 C C . LEU A 1 109 ? 12.324 5.460 88.101 1.00 6.23 133 LEU A C 1
ATOM 839 O O . LEU A 1 109 ? 12.278 4.260 87.806 1.00 7.18 133 LEU A O 1
ATOM 844 N N . LEU A 1 110 ? 11.419 6.042 88.875 1.00 5.66 134 LEU A N 1
ATOM 845 C CA . LEU A 1 110 ? 10.348 5.293 89.518 1.00 6.95 134 LEU A CA 1
ATOM 846 C C . LEU A 1 110 ? 9.376 4.757 88.465 1.00 6.54 134 LEU A C 1
ATOM 847 O O . LEU A 1 110 ? 8.968 3.577 88.489 1.00 6.24 134 LEU A O 1
ATOM 852 N N . ALA A 1 111 ? 9.036 5.595 87.485 1.00 4.71 135 ALA A N 1
ATOM 853 C CA . ALA A 1 111 ? 8.171 5.204 86.397 1.00 4.98 135 ALA A CA 1
ATOM 854 C C . ALA A 1 111 ? 8.752 4.024 85.621 1.00 5.89 135 ALA A C 1
ATOM 855 O O . ALA A 1 111 ? 8.057 3.031 85.350 1.00 6.94 135 ALA A O 1
ATOM 857 N N . ALA A 1 112 ? 10.034 4.123 85.272 1.00 6.07 136 ALA A N 1
ATOM 858 C CA . ALA A 1 112 ? 10.742 3.043 84.587 1.00 5.47 136 ALA A CA 1
ATOM 859 C C . ALA A 1 112 ? 10.617 1.718 85.363 1.00 6.71 136 ALA A C 1
ATOM 860 O O . ALA A 1 112 ? 10.200 0.704 84.808 1.00 6.42 136 ALA A O 1
ATOM 862 N N . GLU A 1 113 ? 10.942 1.765 86.646 1.00 5.65 137 GLU A N 1
ATOM 863 C CA . GLU A 1 113 ? 10.873 0.583 87.479 1.00 6.06 137 GLU A CA 1
ATOM 864 C C . GLU A 1 113 ? 9.471 -0.042 87.468 1.00 6.90 137 GLU A C 1
ATOM 865 O O . GLU A 1 113 ? 9.310 -1.277 87.391 1.00 8.12 137 GLU A O 1
ATOM 871 N N . SER A 1 114 ? 8.455 0.810 87.545 1.00 6.76 138 SER A N 1
ATOM 872 C CA . SER A 1 114 ? 7.061 0.336 87.653 1.00 6.60 138 SER A CA 1
ATOM 873 C C . SER A 1 114 ? 6.521 -0.368 86.407 1.00 6.39 138 SER A C 1
ATOM 874 O O . SER A 1 114 ? 5.541 -1.054 86.475 1.00 8.01 138 SER A O 1
ATOM 885 N N . GLY A 1 116 ? 8.551 -2.335 84.423 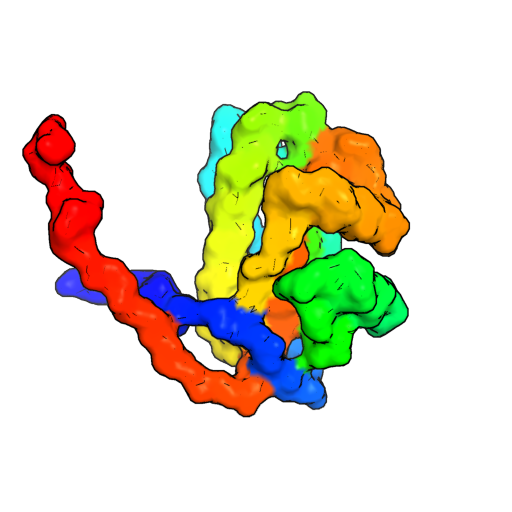1.00 7.92 140 GLY A N 1
ATOM 886 C CA . GLY A 1 116 ? 9.424 -3.436 84.104 1.00 8.48 140 GLY A CA 1
ATOM 887 C C . GLY A 1 116 ? 10.702 -3.057 83.375 1.00 8.31 140 GLY A C 1
ATOM 888 O O . GLY A 1 116 ? 11.394 -3.921 82.843 1.00 9.33 140 GLY A O 1
ATOM 889 N N . LEU A 1 117 ? 11.014 -1.770 83.369 1.00 6.37 141 LEU A N 1
ATOM 890 C CA . LEU A 1 117 ? 12.214 -1.255 82.749 1.00 6.04 141 LEU A CA 1
ATOM 891 C C . LEU A 1 117 ? 13.296 -1.040 83.790 1.00 6.89 141 LEU A C 1
ATOM 892 O O . LEU A 1 117 ? 13.070 -1.126 85.008 1.00 8.52 141 LEU A O 1
ATOM 897 N N . GLY A 1 118 ? 14.488 -0.784 83.286 1.00 6.01 142 GLY A N 1
ATOM 898 C CA . GLY A 1 118 ? 15.624 -0.407 84.115 1.00 7.33 142 GLY A CA 1
ATOM 899 C C . GLY A 1 118 ? 16.148 0.925 83.608 1.00 6.50 142 GLY A C 1
ATOM 900 O O . GLY A 1 118 ? 16.136 1.191 82.418 1.00 8.00 142 GLY A O 1
ATOM 901 N N . ALA A 1 119 ? 16.654 1.727 84.524 1.00 6.25 143 ALA A N 1
ATOM 902 C CA . ALA A 1 119 ? 17.249 2.999 84.158 1.00 5.90 143 ALA A CA 1
ATOM 903 C C . ALA A 1 119 ? 18.339 3.348 85.158 1.00 7.91 143 ALA A C 1
ATOM 904 O O . ALA A 1 119 ? 18.399 2.740 86.237 1.00 6.62 143 ALA A O 1
ATOM 906 N N . VAL A 1 120 ? 19.171 4.336 84.811 1.00 6.85 144 VAL A N 1
ATOM 907 C CA . VAL A 1 120 ? 20.182 4.838 85.757 1.00 5.34 144 VAL A CA 1
ATOM 908 C C . VAL A 1 120 ? 20.389 6.346 85.509 1.00 6.82 144 VAL A C 1
ATOM 909 O O . VAL A 1 120 ? 20.496 6.789 84.357 1.00 7.25 144 VAL A O 1
ATOM 913 N N . TRP A 1 121 ? 20.464 7.076 86.613 1.00 7.04 145 TRP A N 1
ATOM 914 C CA . TRP A 1 121 ? 20.853 8.486 86.588 1.00 5.47 145 TRP A CA 1
ATOM 915 C C . TRP A 1 121 ? 22.342 8.564 86.375 1.00 7.47 145 TRP A C 1
ATOM 916 O O . TRP A 1 121 ? 23.108 8.067 87.197 1.00 8.37 145 TRP A O 1
ATOM 927 N N . THR A 1 122 ? 22.776 9.154 85.275 1.00 6.70 146 THR A N 1
ATOM 928 C CA . THR A 1 122 ? 24.190 9.464 85.071 1.00 6.20 146 THR A CA 1
ATOM 929 C C . THR A 1 122 ? 24.375 10.984 85.069 1.00 8.09 146 THR A C 1
ATOM 930 O O . THR A 1 122 ? 23.687 11.692 84.337 1.00 8.47 146 THR A O 1
ATOM 934 N N . ALA A 1 123 ? 25.292 11.463 85.912 1.00 7.31 147 ALA A N 1
ATOM 935 C CA . ALA A 1 123 ? 25.426 12.911 86.091 1.00 7.63 147 ALA A CA 1
ATOM 936 C C . ALA A 1 123 ? 25.953 13.573 84.856 1.00 6.72 147 ALA A C 1
ATOM 937 O O . ALA A 1 123 ? 26.921 13.108 84.264 1.00 9.31 147 ALA A O 1
ATOM 939 N N . ALA A 1 124 ? 25.342 14.706 84.493 1.00 7.30 148 ALA A N 1
ATOM 940 C CA . ALA A 1 124 ? 25.961 15.687 83.604 1.00 6.70 148 ALA A CA 1
ATOM 941 C C . ALA A 1 124 ? 26.407 16.816 84.564 1.00 7.48 148 ALA A C 1
ATOM 942 O O . ALA A 1 124 ? 27.538 16.784 85.076 1.00 9.36 148 ALA A O 1
ATOM 944 N N . TYR A 1 125 ? 25.507 17.737 84.905 1.00 6.26 149 TYR A N 1
ATOM 945 C CA . TYR A 1 125 ? 25.678 18.570 86.117 1.00 6.11 149 TYR A CA 1
ATOM 946 C C . TYR A 1 125 ? 26.086 17.670 87.304 1.00 7.00 149 TYR A C 1
ATOM 947 O O . TYR A 1 125 ? 25.508 16.594 87.487 1.00 7.05 149 TYR A O 1
ATOM 956 N N . PRO A 1 126 ? 27.042 18.112 88.135 1.00 8.77 150 PRO A N 1
ATOM 957 C CA . PRO A 1 126 ? 27.705 19.400 88.179 1.00 7.51 150 PRO A CA 1
ATOM 958 C C . PRO A 1 126 ? 29.017 19.520 87.371 1.00 7.88 150 PRO A C 1
ATOM 959 O O . PRO A 1 126 ? 29.780 20.468 87.576 1.00 8.28 150 PRO A O 1
ATOM 963 N N . TYR A 1 127 ? 29.242 18.602 86.458 1.00 8.26 151 TYR A N 1
ATOM 964 C CA . TYR A 1 127 ? 30.494 18.558 85.750 1.00 7.60 151 TYR A CA 1
ATOM 965 C C . TYR A 1 127 ? 30.404 19.344 84.479 1.00 10.50 151 TYR A C 1
ATOM 966 O O . TYR A 1 127 ? 29.671 18.957 83.546 1.00 8.55 151 TYR A O 1
ATOM 975 N N . GLU A 1 128 ? 31.118 20.479 84.407 1.00 10.51 152 GLU A N 1
ATOM 976 C CA . GLU A 1 128 ? 30.959 21.355 83.252 1.00 11.90 152 GLU A CA 1
ATOM 977 C C . GLU A 1 128 ? 31.312 20.695 81.935 1.00 9.52 152 GLU A C 1
ATOM 978 O O . GLU A 1 128 ? 30.669 20.941 80.908 1.00 8.28 152 GLU A O 1
ATOM 984 N N . ASP A 1 129 ? 32.330 19.845 81.945 1.00 8.72 153 ASP A N 1
ATOM 985 C CA . ASP A 1 129 ? 32.721 19.187 80.711 1.00 10.61 153 ASP A CA 1
ATOM 986 C C . ASP A 1 129 ? 31.619 18.245 80.178 1.00 10.15 153 ASP A C 1
ATOM 987 O O . ASP A 1 129 ? 31.323 18.192 78.982 1.00 9.85 153 ASP A O 1
ATOM 992 N N . ARG A 1 130 ? 30.977 17.525 81.080 1.00 10.03 154 ARG A N 1
ATOM 993 C CA . ARG A 1 130 ? 29.885 16.613 80.717 1.00 9.24 154 ARG A CA 1
ATOM 994 C C . ARG A 1 130 ? 28.715 17.394 80.176 1.00 9.04 154 ARG A C 1
ATOM 995 O O . ARG A 1 130 ? 28.068 17.005 79.228 1.00 8.25 154 ARG A O 1
ATOM 1011 N N . GLU 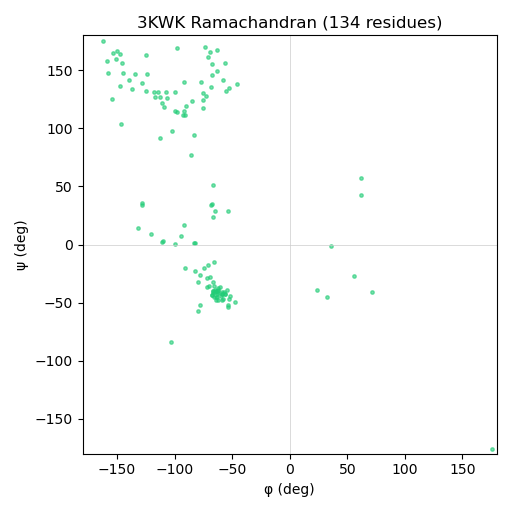A 1 132 ? 28.823 20.175 78.672 1.00 8.50 156 GLU A N 1
ATOM 1012 C CA . GLU A 1 132 ? 29.191 20.615 77.309 1.00 9.94 156 GLU A CA 1
ATOM 1013 C C . GLU A 1 132 ? 29.059 19.498 76.270 1.00 9.23 156 GLU A C 1
ATOM 1014 O O . GLU A 1 132 ? 28.615 19.755 75.169 1.00 9.06 156 GLU A O 1
ATOM 1020 N N . VAL A 1 133 ? 29.425 18.266 76.614 1.00 8.82 157 VAL A N 1
ATOM 1021 C CA . VAL A 1 133 ? 29.197 17.107 75.733 1.00 8.78 157 VAL A CA 1
ATOM 1022 C C . VAL A 1 133 ? 27.740 17.039 75.333 1.00 7.97 157 VAL A C 1
ATOM 1023 O O . VAL A 1 133 ? 27.419 16.933 74.147 1.00 8.38 157 VAL A O 1
ATOM 1027 N N . VAL A 1 134 ? 26.863 17.053 76.340 1.00 7.86 158 VAL A N 1
ATOM 1028 C CA . VAL A 1 134 ? 25.444 16.916 76.122 1.00 7.28 158 VAL A CA 1
ATOM 1029 C C . VAL A 1 134 ? 24.944 18.085 75.301 1.00 9.02 158 VAL A C 1
ATOM 1030 O O . VAL A 1 134 ? 24.185 17.897 74.366 1.00 9.36 158 VAL A O 1
ATOM 1034 N N . ARG A 1 135 ? 25.411 19.295 75.614 1.00 8.71 159 ARG A N 1
ATOM 1035 C CA . ARG A 1 135 ? 25.002 20.496 74.861 1.00 9.80 159 ARG A CA 1
ATOM 1036 C C . ARG A 1 135 ? 25.356 20.369 73.392 1.00 10.29 159 ARG A C 1
ATOM 1037 O O . ARG A 1 135 ? 24.558 20.677 72.502 1.00 10.88 159 ARG A O 1
ATOM 1045 N N . LYS A 1 136 ? 26.543 19.831 73.112 1.00 9.72 160 LYS A N 1
ATOM 1046 C CA . LYS A 1 136 ? 27.048 19.714 71.754 1.00 10.56 160 LYS A CA 1
ATOM 1047 C C . LYS A 1 136 ? 26.135 18.775 70.954 1.00 10.11 160 LYS A C 1
ATOM 1048 O O . LYS A 1 136 ? 25.771 19.087 69.832 1.00 13.76 160 LYS A O 1
ATOM 1054 N N . TYR A 1 137 ? 25.797 17.614 71.502 1.00 7.82 161 TYR A N 1
ATOM 1055 C CA . TYR A 1 137 ? 25.115 16.579 70.745 1.00 9.44 161 TYR A CA 1
ATOM 1056 C C . TYR A 1 137 ? 23.614 16.797 70.660 1.00 10.42 161 TYR A C 1
ATOM 1057 O O . TYR A 1 137 ? 22.956 16.329 69.718 1.00 14.18 161 TYR A O 1
ATOM 1066 N N . THR A 1 138 ? 23.066 17.547 71.597 1.00 8.74 162 THR A N 1
ATOM 1067 C CA . THR A 1 138 ? 21.615 17.809 71.596 1.00 7.87 162 THR A CA 1
ATOM 1068 C C . THR A 1 138 ? 21.245 19.268 71.271 1.00 8.08 162 THR A C 1
ATOM 1069 O O . THR A 1 138 ? 20.071 19.599 71.256 1.00 9.58 162 THR A O 1
ATOM 1073 N N . HIS A 1 139 ? 22.232 20.105 70.988 1.00 6.84 163 HIS A N 1
ATOM 1074 C CA . HIS A 1 139 ? 22.033 21.471 70.513 1.00 7.57 163 HIS A CA 1
ATOM 1075 C C . HIS A 1 139 ? 21.285 22.331 71.541 1.00 9.28 163 HIS A C 1
ATOM 1076 O O . HIS A 1 139 ? 20.372 23.108 71.210 1.00 8.99 163 HIS A O 1
ATOM 1083 N N . LEU A 1 140 ? 21.649 22.192 72.796 1.00 7.73 164 LEU A N 1
ATOM 1084 C CA . LEU A 1 140 ? 20.953 22.913 73.854 1.00 6.88 164 LEU A CA 1
ATOM 1085 C C . LEU A 1 140 ? 21.298 24.396 73.822 1.00 7.68 164 LEU A C 1
ATOM 1086 O O . LEU A 1 140 ? 22.482 24.780 73.751 1.00 7.57 164 LEU A O 1
ATOM 1091 N N . PRO A 1 141 ? 20.252 25.254 73.801 1.00 8.55 165 PRO A N 1
ATOM 1092 C CA . PRO A 1 141 ? 20.526 26.663 74.042 1.00 8.87 165 PRO A CA 1
ATOM 1093 C C . PRO A 1 141 ? 21.286 26.890 75.347 1.00 8.57 165 PRO A C 1
ATOM 1094 O O . PRO A 1 141 ? 21.188 26.072 76.239 1.00 7.73 165 PRO A O 1
ATOM 1098 N N A GLU A 1 142 ? 22.017 28.008 75.427 0.50 9.87 166 GLU A N 1
ATOM 1099 N N B GLU A 1 142 ? 22.059 27.977 75.462 0.50 8.26 166 GLU A N 1
ATOM 1100 C CA A GLU A 1 142 ? 22.919 28.310 76.543 0.50 10.72 166 GLU A CA 1
ATOM 1101 C CA B GLU A 1 142 ? 22.975 28.110 76.607 0.50 7.48 166 GLU A CA 1
ATOM 1102 C C A GLU A 1 142 ? 22.252 28.232 77.926 0.50 9.04 166 GLU A C 1
ATOM 1103 C C B GLU A 1 142 ? 22.258 28.222 77.970 0.50 7.30 166 GLU A C 1
ATOM 1104 O O A GLU A 1 142 ? 22.855 27.778 78.903 0.50 9.70 166 GLU A O 1
ATOM 1105 O O B GLU A 1 142 ? 22.843 27.880 78.998 0.50 8.68 166 GLU A O 1
ATOM 1116 N N . ASN A 1 143 ? 20.988 28.643 77.978 1.00 7.09 167 ASN A N 1
ATOM 1117 C CA . ASN A 1 143 ? 20.211 28.711 79.231 1.00 8.17 167 ASN A CA 1
ATOM 1118 C C . ASN A 1 143 ? 19.677 27.378 79.726 1.00 5.65 167 ASN A C 1
ATOM 1119 O O . ASN A 1 143 ? 19.289 27.238 80.877 1.00 5.77 167 ASN A O 1
ATOM 1124 N N . ILE A 1 144 ? 19.651 26.410 78.818 1.00 6.63 168 ILE A N 1
ATOM 1125 C CA . ILE A 1 144 ? 19.152 25.066 79.109 1.00 7.05 168 ILE A CA 1
ATOM 1126 C C . ILE A 1 144 ? 20.297 24.188 79.572 1.00 7.49 168 ILE A C 1
ATOM 1127 O O . ILE A 1 144 ? 21.189 23.886 78.793 1.00 8.58 168 ILE A O 1
ATOM 1132 N N . LEU A 1 145 ? 20.269 23.823 80.847 1.00 7.52 169 LEU A N 1
ATOM 1133 C CA . LEU A 1 145 ? 21.375 23.118 81.472 1.00 6.78 169 LEU A CA 1
ATOM 1134 C C . LEU A 1 145 ? 21.018 21.664 81.717 1.00 6.02 169 LEU A C 1
ATOM 1135 O O . LEU A 1 145 ? 19.997 21.382 82.333 1.00 5.55 169 LEU A O 1
ATOM 1140 N N . PRO A 1 146 ? 21.900 20.735 81.331 1.00 5.88 170 PRO A N 1
ATOM 1141 C CA . PRO A 1 146 ? 21.550 19.311 81.523 1.00 7.44 170 PRO A CA 1
ATOM 1142 C C . PRO A 1 146 ? 21.890 18.813 82.923 1.00 5.96 170 PRO A C 1
ATOM 1143 O O . PRO A 1 146 ? 23.031 18.953 83.340 1.00 8.66 170 PRO A O 1
ATOM 1147 N N . LEU A 1 147 ? 20.895 18.281 83.640 1.00 6.36 171 LEU A N 1
ATOM 1148 C CA . LEU A 1 147 ? 21.116 17.690 84.929 1.00 6.27 171 LEU A CA 1
ATOM 1149 C C . LEU A 1 147 ? 21.722 16.297 84.792 1.00 5.73 171 LEU A C 1
ATOM 1150 O O . LEU A 1 147 ? 22.749 16.023 85.383 1.00 6.18 171 LEU A O 1
ATOM 1155 N N . CYS A 1 148 ? 21.097 15.439 83.998 1.00 6.92 172 CYS A N 1
ATOM 1156 C CA . CYS A 1 148 ? 21.507 14.050 83.955 1.00 4.87 172 CYS A CA 1
ATOM 1157 C C . CYS A 1 148 ? 21.040 13.429 82.647 1.00 5.80 172 CYS A C 1
ATOM 1158 O O . CYS A 1 148 ? 20.059 13.900 82.009 1.00 7.80 172 CYS A O 1
ATOM 1161 N N . VAL A 1 149 ? 21.742 12.354 82.301 1.00 6.31 173 VAL A N 1
ATOM 1162 C CA . VAL A 1 149 ? 21.436 11.526 81.170 1.00 5.99 173 VAL A CA 1
ATOM 1163 C C . VAL A 1 149 ? 20.948 10.202 81.736 1.00 7.64 173 VAL A C 1
ATOM 1164 O O . VAL A 1 149 ? 21.654 9.543 82.520 1.00 7.20 173 VAL A O 1
ATOM 1168 N N . ILE A 1 150 ? 19.735 9.814 81.378 1.00 6.78 174 ILE A N 1
ATOM 1169 C CA . ILE A 1 150 ? 19.152 8.567 81.878 1.00 5.61 174 ILE A CA 1
ATOM 1170 C C . ILE A 1 150 ? 18.983 7.540 80.748 1.00 7.91 174 ILE A C 1
ATOM 1171 O O . ILE A 1 150 ? 17.954 7.546 80.040 1.00 6.41 174 ILE A O 1
ATOM 1176 N N . PRO A 1 151 ? 19.994 6.694 80.545 1.00 7.07 175 PRO A N 1
ATOM 1177 C CA . PRO A 1 151 ? 19.764 5.525 79.679 1.00 6.29 175 PRO A CA 1
ATOM 1178 C C . PRO A 1 151 ? 18.695 4.613 80.301 1.00 7.17 175 PRO A C 1
ATOM 1179 O O . PRO A 1 151 ? 18.539 4.563 81.535 1.00 7.27 175 PRO A O 1
ATOM 1183 N N . PHE A 1 152 ? 17.950 3.923 79.458 1.00 6.83 176 PHE A N 1
ATOM 1184 C CA . PHE A 1 152 ? 17.006 2.962 79.958 1.00 7.05 176 PHE A CA 1
ATOM 1185 C C . PHE A 1 152 ? 16.753 1.874 78.939 1.00 6.66 176 PHE A C 1
ATOM 1186 O O . PHE A 1 152 ? 17.121 2.009 77.757 1.00 7.07 176 PHE A O 1
ATOM 1194 N N . GLY A 1 153 ? 16.156 0.790 79.431 1.00 6.44 177 GLY A N 1
ATOM 1195 C CA . GLY A 1 153 ? 15.853 -0.371 78.620 1.00 5.17 177 GLY A CA 1
ATOM 1196 C C . GLY A 1 153 ? 15.269 -1.480 79.472 1.00 7.21 177 GLY A C 1
ATOM 1197 O O . GLY A 1 153 ? 15.128 -1.331 80.709 1.00 8.32 177 GLY A O 1
ATOM 1198 N N . TYR A 1 154 ? 15.032 -2.638 78.859 1.00 6.24 178 TYR A N 1
ATOM 1199 C CA . TYR A 1 154 ? 14.685 -3.807 79.642 1.00 6.14 178 TYR A CA 1
ATOM 1200 C C . TYR A 1 154 ? 15.983 -4.307 80.304 1.00 5.88 178 TYR A C 1
ATOM 1201 O O . TYR A 1 154 ? 16.986 -4.506 79.605 1.00 6.63 178 TYR A O 1
ATOM 1210 N N . PRO A 1 155 ? 15.978 -4.566 81.620 1.00 6.58 179 PRO A N 1
ATOM 1211 C CA . PRO A 1 155 ? 17.241 -5.027 82.257 1.00 5.72 179 PRO A CA 1
ATOM 1212 C C . PRO A 1 155 ? 17.775 -6.317 81.597 1.00 6.27 179 PRO A C 1
ATOM 1213 O O . PRO A 1 155 ? 16.992 -7.205 81.231 1.00 5.74 179 PRO A O 1
ATOM 1217 N N . ALA A 1 156 ? 19.100 -6.407 81.448 1.00 5.88 180 ALA A N 1
ATOM 1218 C CA . ALA A 1 156 ? 19.754 -7.596 80.949 1.00 7.71 180 ALA A CA 1
ATOM 1219 C C . ALA A 1 156 ? 19.896 -8.661 82.035 1.00 4.17 180 ALA A C 1
ATOM 1220 O O . ALA A 1 156 ? 19.864 -9.850 81.747 1.00 5.75 180 ALA A O 1
ATOM 1222 N N . THR A 1 157 ? 20.060 -8.205 83.279 1.00 7.35 181 THR A N 1
ATOM 1223 C CA . THR A 1 157 ? 20.327 -9.114 84.425 1.00 6.16 181 THR A CA 1
ATOM 1224 C C . THR A 1 157 ? 19.603 -8.588 85.657 1.00 6.56 181 THR A C 1
ATOM 1225 O O . THR A 1 157 ? 20.043 -7.595 86.241 1.00 10.09 181 THR A O 1
ATOM 1229 N N A LYS A 1 158 ? 18.478 -9.169 86.050 0.50 6.38 182 LYS A N 1
ATOM 1230 N N B LYS A 1 158 ? 18.459 -9.204 85.993 0.50 6.77 182 LYS A N 1
ATOM 1231 C CA A LYS A 1 158 ? 17.747 -8.593 87.173 0.50 5.73 182 LYS A CA 1
ATOM 1232 C CA B LYS A 1 158 ? 17.690 -8.832 87.179 0.50 6.49 182 LYS A CA 1
ATOM 1233 C C A LYS A 1 158 ? 18.572 -8.665 88.449 0.50 6.17 182 LYS A C 1
ATOM 1234 C C B LYS A 1 158 ? 18.621 -8.864 88.378 0.50 6.11 182 LYS A C 1
ATOM 1235 O O A LYS A 1 158 ? 19.283 -9.645 88.690 0.50 5.42 182 LYS A O 1
ATOM 1236 O O B LYS A 1 158 ? 19.396 -9.800 88.566 0.50 6.39 182 LYS A O 1
ATOM 1247 N N A GLU A 1 159 ? 18.455 -7.637 89.287 0.60 5.30 183 GLU A N 1
ATOM 1248 N N B GLU A 1 159 ? 18.473 -7.833 89.225 0.40 5.33 183 GLU A N 1
ATOM 1249 C CA A GLU A 1 159 ? 19.248 -7.576 90.523 0.60 6.86 183 GLU A CA 1
ATOM 1250 C CA B GLU A 1 159 ? 19.315 -7.602 90.438 0.40 7.37 183 GLU A CA 1
ATOM 1251 C C A GLU A 1 159 ? 18.370 -7.171 91.660 0.60 6.95 183 GLU A C 1
ATOM 1252 C C B GLU A 1 159 ? 18.489 -7.081 91.637 0.40 7.29 183 GLU A C 1
ATOM 1253 O O A GLU A 1 159 ? 17.287 -6.621 91.458 0.60 7.01 183 GLU A O 1
ATOM 1254 O O B GLU A 1 159 ? 17.590 -6.264 91.459 0.40 7.75 183 GLU A O 1
ATOM 1265 N N . GLN A 1 160 ? 18.810 -7.537 92.852 1.00 6.88 184 GLN A N 1
ATOM 1266 C CA . GLN A 1 160 ? 18.184 -7.031 94.083 1.00 7.31 184 GLN A CA 1
ATOM 1267 C C . GLN A 1 160 ? 18.323 -5.541 94.197 1.00 8.72 184 GLN A C 1
ATOM 1268 O O . GLN A 1 160 ? 19.363 -4.990 93.825 1.00 8.41 184 GLN A O 1
ATOM 1274 N N . PRO A 1 161 ? 17.292 -4.896 94.731 1.00 7.26 185 PRO A N 1
ATOM 1275 C CA . PRO A 1 161 ? 17.503 -3.485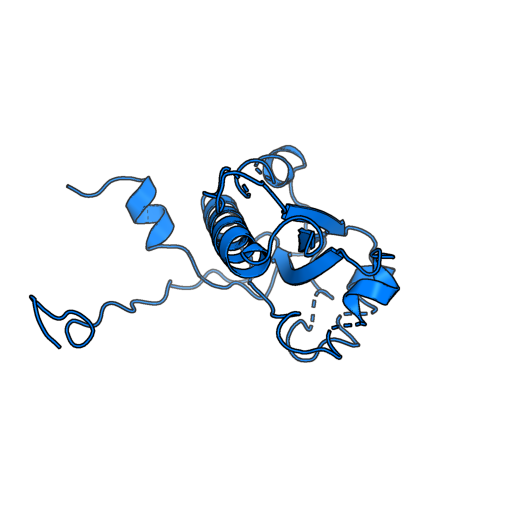 95.080 1.00 8.49 185 PRO A CA 1
ATOM 1276 C C . PRO A 1 161 ? 18.432 -3.372 96.288 1.00 8.69 185 PRO A C 1
ATOM 1277 O O . PRO A 1 161 ? 18.625 -4.342 97.048 1.00 8.93 185 PRO A O 1
ATOM 1281 N N . LYS A 1 162 ? 19.002 -2.189 96.465 1.00 9.54 186 LYS A N 1
ATOM 1282 C CA . LYS A 1 162 ? 19.806 -1.889 97.650 1.00 10.16 186 LYS A CA 1
ATOM 1283 C C . LYS A 1 162 ? 18.881 -1.624 98.820 1.00 8.80 186 LYS A C 1
ATOM 1284 O O . LYS A 1 162 ? 17.825 -0.984 98.670 1.00 9.68 186 LYS A O 1
ATOM 1290 N N . GLN A 1 163 ? 19.284 -2.132 99.989 1.00 10.68 187 GLN A N 1
ATOM 1291 C CA . GLN A 1 163 ? 18.557 -1.899 101.234 1.00 11.24 187 GLN A CA 1
ATOM 1292 C C . GLN A 1 163 ? 19.339 -0.833 102.010 1.00 10.97 187 GLN A C 1
ATOM 1293 O O . GLN A 1 163 ? 20.313 -1.128 102.636 1.00 11.89 187 GLN A O 1
ATOM 1299 N N . LYS A 1 164 ? 18.925 0.418 101.910 1.00 8.53 188 LYS A N 1
ATOM 1300 C CA . LYS A 1 164 ? 19.715 1.502 102.445 1.00 9.68 188 LYS A CA 1
ATOM 1301 C C . LYS A 1 164 ? 19.241 1.991 103.796 1.00 10.34 188 LYS A C 1
ATOM 1302 O O . LYS A 1 164 ? 19.832 2.896 104.369 1.00 11.39 188 LYS A O 1
ATOM 1308 N N . TYR A 1 165 ? 18.189 1.398 104.343 1.00 7.96 189 TYR A N 1
ATOM 1309 C CA . TYR A 1 165 ? 17.675 1.935 105.603 1.00 10.42 189 TYR A CA 1
ATOM 1310 C C . TYR A 1 165 ? 18.801 1.962 106.632 1.00 8.47 189 TYR A C 1
ATOM 1311 O O . TYR A 1 165 ? 19.496 0.950 106.839 1.00 10.24 189 TYR A O 1
ATOM 1320 N N . ASP A 1 166 ? 18.934 3.095 107.305 1.00 9.02 190 ASP A N 1
ATOM 1321 C CA . ASP A 1 166 ? 19.994 3.318 108.287 1.00 8.71 190 ASP A CA 1
ATOM 1322 C C . ASP A 1 166 ? 19.444 4.213 109.388 1.00 7.12 190 ASP A C 1
ATOM 1323 O O . ASP A 1 166 ? 19.259 5.430 109.216 1.00 10.29 190 ASP A O 1
ATOM 1328 N N . GLU A 1 167 ? 19.149 3.563 110.504 1.00 9.49 191 GLU A N 1
ATOM 1329 C CA . GLU A 1 167 ? 18.576 4.242 111.658 1.00 8.16 191 GLU A CA 1
ATOM 1330 C C . GLU A 1 167 ? 19.424 5.416 112.132 1.00 7.57 191 GLU A C 1
ATOM 1331 O O . GLU A 1 167 ? 18.888 6.357 112.732 1.00 7.38 191 GLU A O 1
ATOM 1337 N N A LYS A 1 168 ? 20.735 5.357 111.880 0.50 8.67 192 LYS A N 1
ATOM 1338 N N B LYS A 1 168 ? 20.737 5.379 111.879 0.50 9.20 192 LYS A N 1
ATOM 1339 C CA A LYS A 1 168 ? 21.654 6.395 112.328 0.50 8.56 192 LYS A CA 1
ATOM 1340 C CA B LYS A 1 168 ? 21.630 6.458 112.310 0.50 9.70 192 LYS A CA 1
ATOM 1341 C C A LYS A 1 168 ? 21.398 7.734 111.633 0.50 8.50 192 LYS A C 1
ATOM 1342 C C B LYS A 1 168 ? 21.376 7.769 111.560 0.50 9.18 192 LYS A C 1
ATOM 1343 O O A LYS A 1 168 ? 21.836 8.772 112.116 0.50 8.50 192 LYS A O 1
ATOM 1344 O O B LYS A 1 168 ? 21.873 8.819 111.960 0.50 9.42 192 LYS A O 1
ATOM 1355 N N A LYS A 1 169 ? 20.707 7.694 110.497 0.50 7.17 193 LYS A N 1
ATOM 1356 N N B LYS A 1 169 ? 20.626 7.692 110.466 0.50 7.59 193 LYS A N 1
ATOM 1357 C CA A LYS A 1 169 ? 20.412 8.897 109.725 0.50 7.45 193 LYS A CA 1
ATOM 1358 C CA B LYS A 1 169 ? 20.305 8.867 109.659 0.50 7.77 193 LYS A CA 1
ATOM 1359 C C A LYS A 1 169 ? 19.061 9.539 110.119 0.50 9.40 193 LYS A C 1
ATOM 1360 C C B LYS A 1 169 ? 19.054 9.586 110.157 0.50 9.55 193 LYS A C 1
ATOM 1361 O O A LYS A 1 169 ? 18.621 10.472 109.444 0.50 8.39 193 LYS A O 1
ATOM 1362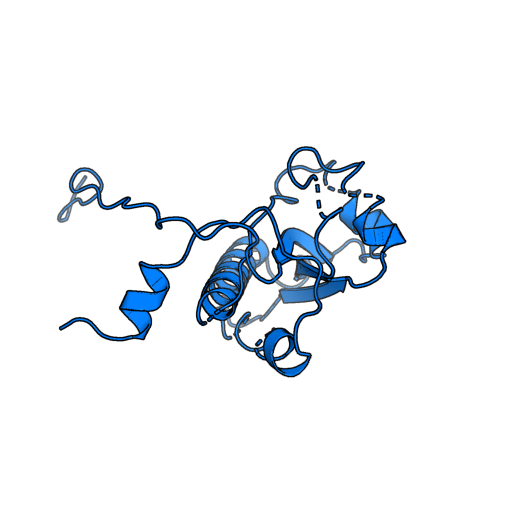 O O B LYS A 1 169 ? 18.676 10.620 109.613 0.50 8.44 193 LYS A O 1
ATOM 1373 N N . ILE A 1 170 ? 18.408 9.031 111.178 1.00 7.55 194 ILE A N 1
ATOM 1374 C CA . ILE A 1 170 ? 17.180 9.609 111.732 1.00 6.96 194 ILE A CA 1
ATOM 1375 C C . ILE A 1 170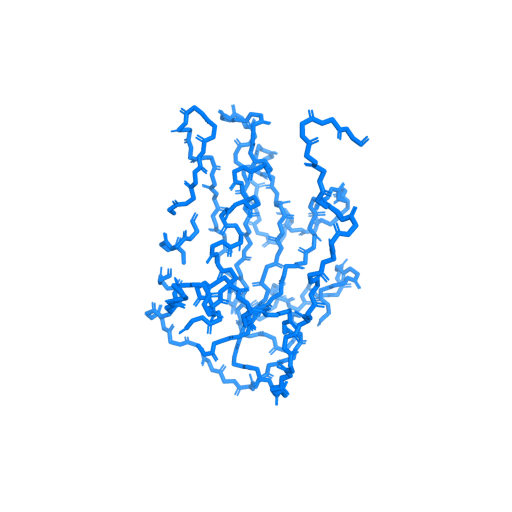 ? 17.503 10.301 113.044 1.00 6.60 194 ILE A C 1
ATOM 1376 O O . ILE A 1 170 ? 18.119 9.696 113.927 1.00 8.26 194 ILE A O 1
ATOM 1381 N N . HIS A 1 171 ? 17.106 11.568 113.142 1.00 6.04 195 HIS A N 1
ATOM 1382 C CA . HIS A 1 171 ? 17.345 12.428 114.297 1.00 5.93 195 HIS A CA 1
ATOM 1383 C C . HIS A 1 171 ? 15.985 12.955 114.752 1.00 8.21 195 HIS A C 1
ATOM 1384 O O . HIS A 1 171 ? 15.181 13.336 113.939 1.00 10.33 195 HIS A O 1
ATOM 1391 N N . TYR A 1 172 ? 15.696 12.878 116.042 1.00 6.80 196 TYR A N 1
ATOM 1392 C CA . TYR A 1 172 ? 14.461 13.440 116.587 1.00 7.94 196 TYR A CA 1
ATOM 1393 C C . TYR A 1 172 ? 14.697 14.802 117.239 1.00 6.97 196 TYR A C 1
ATOM 1394 O O . TYR A 1 172 ? 15.399 14.920 118.253 1.00 6.35 196 TYR A O 1
ATOM 1403 N N . ASN A 1 173 ? 14.092 15.848 116.643 1.00 7.39 197 ASN A N 1
ATOM 1404 C CA . ASN A 1 173 ? 14.023 17.238 117.108 1.00 9.67 197 ASN A CA 1
ATOM 1405 C C . ASN A 1 173 ? 15.322 18.001 117.020 1.00 8.02 197 ASN A C 1
ATOM 1406 O O . ASN A 1 173 ? 15.307 19.164 116.656 1.00 10.83 197 ASN A O 1
ATOM 1411 N N . GLN A 1 174 ? 16.425 17.348 117.364 1.00 9.62 198 GLN A N 1
ATOM 1412 C CA . GLN A 1 174 ? 17.766 17.943 117.227 1.00 11.82 198 GLN A CA 1
ATOM 1413 C C . GLN A 1 174 ? 18.775 16.826 116.854 1.00 7.69 198 GLN A C 1
ATOM 1414 O O . GLN A 1 174 ? 18.532 15.645 117.086 1.00 9.98 198 GLN A O 1
ATOM 1420 N N . TYR A 1 175 ? 19.875 17.232 116.230 1.00 8.38 199 TYR A N 1
ATOM 1421 C CA . TYR A 1 175 ? 20.832 16.326 115.628 1.00 8.56 199 TYR A CA 1
ATOM 1422 C C . TYR A 1 175 ? 21.455 15.261 116.548 1.00 11.52 199 TYR A C 1
ATOM 1423 O O . TYR A 1 175 ? 21.950 15.684 117.581 1.00 9.33 199 TYR A O 1
#

Secondary structure (DSSP, 8-state):
---HHHHHHHH--B---B-S----HHHHH---------GGG---EEEEEE--HHHHH---S-TT---TT-SEEEEEEEETTT-TTHHHHHHHHHHHHHHHHH---EE--EEBTB-S---HHHHHHT--TTEEEEEEEEEESBSS--PPP----GGG--SS--

Nearest PDB structures (foldseek):
  3kwk-assembly1_A-2  TM=1.002E+00  e=5.990E-32  Bacteroides thetaiotaomicron VPI-5482
  3m5k-assembly1_B  TM=9.916E-01  e=9.464E-25  Parabacteroides distasonis ATCC 8503
  3qdl-assembly3_D  TM=7.757E-01  e=8.965E-10  Helicobacter pylori
  7dp2-assembly1_B  TM=7.980E-01  e=4.980E-09  Sphingopyxis sp.
  7dp1-assembly1_A  TM=7.746E-01  e=3.863E-09  Sphingopyxis sp.

CATH classification: 3.40.109.10

Organism: Bacteroides thetaiotaomicron (strain ATCC 29148 / DSM 2079 / JCM 5827 / CCUG 10774 / NCTC 10582 / VPI-5482 / E50) (NCBI:txid226186)

InterPro domains:
  IPR000415 Nitroreductase-like [G3DSA:3.40.109.10] (26-199)
  IPR000415 Nitroreductase-like [SSF55469] (34-196)
  IPR029479 Nitroreductase [PF00881] (41-178)
  IPR050627 Nitroreductase/BluB [PTHR23026] (30-191)

Foldseek 3Di:
DDDPLVVLVQFFDAFQAADQDDDDPVLVVVLVQLPFDDDVPQPFKDKDKDQDQVLQCLCVQADPNVSNRFRIKIWIKGQQVRDPCRLVSSVRSVVSSSSSCSVQKHKHWAACPPPPSVVSCCVSRVDDPRIGTGTIMGMHGHPDDDGHDDPDDPVVDDPPHD

B-factor: mean 12.87, std 8.43, range [2.85, 56.52]

Radius of gyration: 16.46 Å; Cα contacts (8 Å, |Δi|>4): 284; chains: 1; bounding box: 33×41×51 Å